Protein AF-A0A9Q3GC56-F1 (afdb_monomer_lite)

Radius of gyration: 18.88 Å; chains: 1; bounding box: 40×34×57 Å

Secondary structure (DSSP, 8-state):
-PPEEPPS-----HHHHHHHHT---HHHHHHHHHHH-TTS-TTS----S-TT--EEEEEE-TTT--EEEEEESSGGGHHHHHHHHHHHHHHHHS---SEEEE-S-GGGG-HHHHHHHHHTT-EEEEPPTT-HHHHHHHHHHHHHHHHHHHHHHHHHT---

Foldseek 3Di:
DPWDFDPPDDPDDVCLVCVLVVHQFPVRVLVVCCVPPVVDDCVPDDTPDPPQFGTWDWDADPPVRDIDIDGHNDPLCNLVVVLVVQVVCCVPVVDGAQEDEDAPDPSCVDPVSCVSCVVVNHHYHHDDPPPVVVCVSVVVVVVVVVVVVVVSCVVSVNDD

Organism: NCBI:txid1389203

pLDDT: mean 74.95, std 15.84, range [31.7, 92.75]

Sequence (160 aa):
MNPLSFPSTSKLSCQEWNVRLGHPSDKVVRSLLKQHVPSFELKTWQSFYCEGFRYLLTIRDNVSTFSIVYPLKSRSDAPAEVLDAITHLSVQLGASPKVLRTDNTREFTSGSFTTALTKLGIGFYPSLPYSPQENGKAERLNRTLGDMERAMTTKSGVPP

InterPro domains:
  IPR001584 Integrase, catalytic core [PF00665] (50-132)
  IPR001584 Integrase, catalytic core [PS50994] (1-160)
  IPR012337 Ribonuclease H-like superfamily [SSF53098] (49-157)
  IPR036397 Ribonuclease H superfamily [G3DSA:3.30.420.10] (35-159)
  IPR039537 Retrotransposon Ty1/copia-like [PTHR42648] (51-159)

Structure (mmCIF, N/CA/C/O backbone):
data_AF-A0A9Q3GC56-F1
#
_entry.id   AF-A0A9Q3GC56-F1
#
loop_
_atom_site.group_PDB
_atom_site.id
_atom_site.type_symbol
_atom_site.label_atom_id
_atom_site.label_alt_id
_atom_site.label_comp_id
_atom_site.label_asym_id
_atom_site.label_entity_id
_atom_site.label_seq_id
_atom_site.pdbx_PDB_ins_code
_atom_site.Cartn_x
_atom_site.Cartn_y
_atom_site.Cartn_z
_atom_site.occupancy
_atom_site.B_iso_or_equiv
_atom_site.auth_seq_id
_atom_site.auth_comp_id
_atom_site.auth_asym_id
_atom_site.auth_atom_id
_atom_site.pdbx_PDB_model_num
ATOM 1 N N . MET A 1 1 ? 3.403 -3.096 7.649 1.00 43.22 1 MET A N 1
ATOM 2 C CA . MET A 1 1 ? 3.538 -3.014 6.189 1.00 43.22 1 MET A CA 1
ATOM 3 C C . MET A 1 1 ? 4.881 -2.414 5.811 1.00 43.22 1 MET A C 1
ATOM 5 O O . MET A 1 1 ? 4.964 -1.275 5.373 1.00 43.22 1 MET A O 1
ATOM 9 N N . ASN A 1 2 ? 5.935 -3.211 5.938 1.00 31.70 2 ASN A N 1
ATOM 10 C CA . ASN A 1 2 ? 7.249 -2.870 5.452 1.00 31.70 2 ASN A CA 1
ATOM 11 C C . ASN A 1 2 ? 7.165 -3.082 3.946 1.00 31.70 2 ASN A C 1
ATOM 13 O O . ASN A 1 2 ? 6.856 -4.205 3.521 1.00 31.70 2 ASN A O 1
ATOM 17 N N . PRO A 1 3 ? 7.388 -2.039 3.136 1.00 39.53 3 PRO A N 1
ATOM 18 C CA . PRO A 1 3 ? 7.430 -2.211 1.701 1.00 39.53 3 PRO A CA 1
ATOM 19 C C . PRO A 1 3 ? 8.541 -3.205 1.374 1.00 39.53 3 PRO A C 1
ATOM 21 O O . PRO A 1 3 ? 9.704 -3.006 1.747 1.00 39.53 3 PRO A O 1
ATOM 24 N N . LEU A 1 4 ? 8.172 -4.287 0.687 1.00 39.38 4 LEU A N 1
ATOM 25 C CA . LEU A 1 4 ? 9.139 -5.216 0.120 1.00 39.38 4 LEU A CA 1
ATOM 26 C C . LEU A 1 4 ? 10.071 -4.413 -0.786 1.00 39.38 4 LEU A C 1
ATOM 28 O O . LEU A 1 4 ? 9.614 -3.794 -1.743 1.00 39.38 4 LEU A O 1
ATOM 32 N N . SER A 1 5 ? 11.362 -4.378 -0.462 1.00 36.72 5 SER A N 1
ATOM 33 C CA . SER A 1 5 ? 12.386 -3.860 -1.367 1.00 36.72 5 SER A CA 1
ATOM 34 C C . SER A 1 5 ? 12.893 -4.988 -2.239 1.00 36.72 5 SER A C 1
ATOM 36 O O . SER A 1 5 ? 13.415 -5.975 -1.715 1.00 36.72 5 SER A O 1
ATOM 38 N N . PHE A 1 6 ? 12.796 -4.813 -3.550 1.00 39.72 6 PHE A N 1
ATOM 39 C CA . PHE A 1 6 ? 13.519 -5.665 -4.482 1.00 39.72 6 PHE A CA 1
ATOM 40 C C . PHE A 1 6 ? 15.010 -5.292 -4.465 1.00 39.72 6 PHE A C 1
ATOM 42 O O . PHE A 1 6 ? 15.337 -4.101 -4.373 1.00 39.72 6 PHE A O 1
ATOM 49 N N . PRO A 1 7 ? 15.931 -6.271 -4.514 1.00 32.22 7 PRO A N 1
ATOM 50 C CA . PRO A 1 7 ? 17.354 -5.985 -4.648 1.00 32.22 7 PRO A CA 1
ATOM 51 C C . PRO A 1 7 ? 17.599 -5.178 -5.930 1.00 32.22 7 PRO A C 1
ATOM 53 O O . PRO A 1 7 ? 17.069 -5.498 -6.990 1.00 32.22 7 PRO A O 1
ATOM 56 N N . SER A 1 8 ? 18.409 -4.117 -5.855 1.00 41.03 8 SER A N 1
ATOM 57 C CA . SER A 1 8 ? 18.715 -3.253 -7.008 1.00 41.03 8 SER A CA 1
ATOM 58 C C . SER A 1 8 ? 19.753 -3.863 -7.959 1.00 41.03 8 SER A C 1
ATOM 60 O O . SER A 1 8 ? 20.592 -3.147 -8.512 1.00 41.03 8 SER A O 1
ATOM 62 N N . THR A 1 9 ? 19.763 -5.179 -8.116 1.00 42.16 9 THR A N 1
ATOM 63 C CA . THR A 1 9 ? 20.822 -5.874 -8.843 1.00 42.16 9 THR A CA 1
ATOM 64 C C . THR A 1 9 ? 20.259 -6.984 -9.699 1.00 42.16 9 THR A C 1
ATOM 66 O O . THR A 1 9 ? 20.511 -8.147 -9.443 1.00 42.16 9 THR A O 1
ATOM 69 N N . SER A 1 10 ? 19.625 -6.576 -10.789 1.00 37.81 10 SER A N 1
ATOM 70 C CA . SER A 1 10 ? 19.987 -7.104 -12.095 1.00 37.81 10 SER A CA 1
ATOM 71 C C . SER A 1 10 ? 19.817 -6.013 -13.140 1.00 37.81 10 SER A C 1
ATOM 73 O O . SER A 1 10 ? 18.849 -5.255 -13.153 1.00 37.81 10 SER A O 1
ATOM 75 N N . LYS A 1 11 ? 20.832 -5.875 -13.996 1.00 41.56 11 LYS A N 1
ATOM 76 C CA . LYS A 1 11 ? 20.834 -4.997 -15.172 1.00 41.56 11 LYS A CA 1
ATOM 77 C C . LYS A 1 11 ? 19.888 -5.557 -16.237 1.00 41.56 11 LYS A C 1
ATOM 79 O O . LYS A 1 11 ? 20.311 -5.798 -17.360 1.00 41.56 11 LYS A O 1
ATOM 84 N N . LEU A 1 12 ? 18.639 -5.815 -15.889 1.00 46.44 12 LEU A N 1
ATOM 85 C CA . LEU A 1 12 ? 17.643 -6.177 -16.873 1.00 46.44 12 LEU A CA 1
ATOM 86 C C . LEU A 1 12 ? 16.975 -4.909 -17.339 1.00 46.44 12 LEU A C 1
ATOM 88 O O . LEU A 1 12 ? 16.304 -4.200 -16.587 1.00 46.44 12 LEU A O 1
ATOM 92 N N . SER A 1 13 ? 17.224 -4.602 -18.603 1.00 48.75 13 SER A N 1
ATOM 93 C CA . SER A 1 13 ? 16.475 -3.562 -19.276 1.00 48.75 13 SER A CA 1
ATOM 94 C C . SER A 1 13 ? 15.000 -3.964 -19.246 1.00 48.75 13 SER A C 1
ATOM 96 O O . SER A 1 13 ? 14.664 -5.140 -19.401 1.00 48.75 13 SER A O 1
ATOM 98 N N . CYS A 1 14 ? 14.087 -3.004 -19.088 1.00 48.12 14 CYS A N 1
ATOM 99 C CA . CYS A 1 14 ? 12.653 -3.293 -19.182 1.00 48.12 14 CYS A CA 1
ATOM 100 C C . CYS A 1 14 ? 12.304 -4.042 -20.490 1.00 48.12 14 CYS A C 1
ATOM 102 O O . CYS A 1 14 ? 11.350 -4.813 -20.563 1.00 48.12 14 CYS A O 1
ATOM 104 N N . GLN A 1 15 ? 13.140 -3.889 -21.518 1.00 46.47 15 GLN A N 1
ATOM 105 C CA . GLN A 1 15 ? 13.086 -4.624 -22.774 1.00 46.47 15 GLN A CA 1
ATOM 106 C C . GLN A 1 15 ? 13.122 -6.157 -22.602 1.00 46.47 15 GLN A C 1
ATOM 108 O O . GLN A 1 15 ? 12.342 -6.849 -23.251 1.00 46.47 15 GLN A O 1
ATOM 113 N N . GLU A 1 16 ? 13.964 -6.695 -21.721 1.00 51.88 16 GLU A N 1
ATOM 114 C CA . GLU A 1 16 ? 14.115 -8.145 -21.510 1.00 51.88 16 GLU A CA 1
ATOM 115 C C . GLU A 1 16 ? 12.966 -8.749 -20.694 1.00 51.88 16 GLU A C 1
ATOM 117 O O . GLU A 1 16 ? 12.555 -9.882 -20.949 1.00 51.88 16 GLU A O 1
ATOM 122 N N . TRP A 1 17 ? 12.399 -7.975 -19.765 1.00 56.31 17 TRP A N 1
ATOM 123 C CA . TRP A 1 17 ? 11.212 -8.357 -18.991 1.00 56.31 17 TRP A CA 1
ATOM 124 C C . TRP A 1 17 ? 9.972 -8.492 -19.894 1.00 56.31 17 TRP A C 1
ATOM 126 O O . TRP A 1 17 ? 9.248 -9.487 -19.857 1.00 56.31 17 TRP A O 1
ATOM 136 N N . ASN A 1 18 ? 9.795 -7.525 -20.795 1.00 55.66 18 ASN A N 1
ATOM 137 C CA . ASN A 1 18 ? 8.687 -7.452 -21.745 1.00 55.66 18 ASN A CA 1
ATOM 138 C C . ASN A 1 18 ? 8.695 -8.590 -22.785 1.00 55.66 18 ASN A C 1
ATOM 140 O O . ASN A 1 18 ? 7.673 -9.233 -23.030 1.00 55.66 18 ASN A O 1
ATOM 144 N N . VAL A 1 19 ? 9.863 -8.909 -23.354 1.00 55.78 19 VAL A N 1
ATOM 145 C CA . VAL A 1 19 ? 10.004 -9.983 -24.358 1.00 55.78 19 VAL A CA 1
ATOM 146 C C . VAL A 1 19 ? 9.600 -11.358 -23.808 1.00 55.78 19 VAL A C 1
ATOM 148 O O . VAL A 1 19 ? 9.104 -12.192 -24.561 1.00 55.78 19 VAL A O 1
ATOM 151 N N . ARG A 1 20 ? 9.787 -11.612 -22.508 1.00 56.28 20 ARG A N 1
ATOM 152 C CA . ARG A 1 20 ? 9.685 -12.966 -21.938 1.00 56.28 20 ARG A CA 1
ATOM 153 C C . ARG A 1 20 ? 8.357 -13.286 -21.255 1.00 56.28 20 ARG A C 1
ATOM 155 O O . ARG A 1 20 ? 8.006 -14.458 -21.172 1.00 56.28 20 ARG A O 1
ATOM 162 N N . LEU A 1 21 ? 7.600 -12.277 -20.821 1.00 56.31 21 LEU A N 1
ATOM 163 C CA . LEU A 1 21 ? 6.239 -12.451 -20.287 1.00 56.31 21 LEU A CA 1
ATOM 164 C C . LEU A 1 21 ? 5.138 -12.217 -21.338 1.00 56.31 21 LEU A C 1
ATOM 166 O O . LEU A 1 21 ? 3.958 -12.303 -21.015 1.00 56.31 21 LEU A O 1
ATOM 170 N N . GLY A 1 22 ? 5.508 -11.943 -22.596 1.00 56.31 22 GLY A N 1
ATOM 171 C CA . GLY A 1 22 ? 4.554 -11.708 -23.690 1.00 56.31 22 GLY A CA 1
ATOM 172 C C . GLY A 1 22 ? 3.914 -10.317 -23.666 1.00 56.31 22 GLY A C 1
ATOM 173 O O . GLY A 1 22 ? 2.920 -10.072 -24.346 1.00 56.31 22 GLY A O 1
ATOM 174 N N . HIS A 1 23 ? 4.490 -9.401 -22.895 1.00 59.69 23 HIS A N 1
ATOM 175 C CA . HIS A 1 23 ? 4.014 -8.040 -22.730 1.00 59.69 23 HIS A CA 1
ATOM 176 C C . HIS A 1 23 ? 4.835 -7.097 -23.627 1.00 59.69 23 HIS A C 1
ATOM 178 O O . HIS A 1 23 ? 6.032 -6.940 -23.410 1.00 59.69 23 HIS A O 1
ATOM 184 N N . PRO A 1 24 ? 4.265 -6.483 -24.680 1.00 59.72 24 PRO A N 1
ATOM 185 C CA . PRO A 1 24 ? 5.040 -5.638 -25.593 1.00 59.72 24 PRO A CA 1
ATOM 186 C C . PRO A 1 24 ? 5.597 -4.406 -24.870 1.00 59.72 24 PRO A C 1
ATOM 188 O O . PRO A 1 24 ? 4.807 -3.618 -24.386 1.00 59.72 24 PRO A O 1
ATOM 191 N N . SER A 1 25 ? 6.919 -4.196 -24.827 1.00 63.94 25 SER A N 1
ATOM 192 C CA . SER A 1 25 ? 7.527 -3.045 -24.118 1.00 63.94 25 SER A CA 1
ATOM 193 C C . SER A 1 25 ? 6.998 -1.679 -24.555 1.00 63.94 25 SER A C 1
ATOM 195 O O . SER A 1 25 ? 6.544 -1.541 -25.687 1.00 63.94 25 SER A O 1
ATOM 197 N N . ASP A 1 26 ? 7.150 -0.640 -23.724 1.00 71.25 26 ASP A N 1
ATOM 198 C CA . ASP A 1 26 ? 6.752 0.735 -24.081 1.00 71.25 26 ASP A CA 1
ATOM 199 C C . ASP A 1 26 ? 7.323 1.166 -25.442 1.00 71.25 26 ASP A C 1
ATOM 201 O O . ASP A 1 26 ? 6.611 1.669 -26.311 1.00 71.25 26 ASP A O 1
ATOM 205 N N . LYS A 1 27 ? 8.602 0.854 -25.679 1.00 71.25 27 LYS A N 1
ATOM 206 C CA . LYS A 1 27 ? 9.281 1.091 -26.957 1.00 71.25 27 LYS A CA 1
ATOM 207 C C . LYS A 1 27 ? 8.617 0.344 -28.119 1.00 71.25 27 LYS A C 1
ATOM 209 O O . LYS A 1 27 ? 8.440 0.922 -29.192 1.00 71.25 27 LYS A O 1
ATOM 214 N N . VAL A 1 28 ? 8.249 -0.921 -27.913 1.00 72.88 28 VAL A N 1
ATOM 215 C CA . VAL A 1 28 ? 7.563 -1.753 -28.917 1.00 72.88 28 VAL A CA 1
ATOM 216 C C . VAL A 1 28 ? 6.161 -1.214 -29.193 1.00 72.88 28 VAL A C 1
ATOM 218 O O . VAL A 1 28 ? 5.799 -1.054 -30.356 1.00 72.88 28 VAL A O 1
ATOM 221 N N . VAL A 1 29 ? 5.399 -0.854 -28.161 1.00 75.69 29 VAL A N 1
ATOM 222 C CA . VAL A 1 29 ? 4.036 -0.333 -28.318 1.00 75.69 29 VAL A CA 1
ATOM 223 C C . VAL A 1 29 ? 4.045 1.026 -29.008 1.00 75.69 29 VAL A C 1
ATOM 225 O O . VAL A 1 29 ? 3.308 1.219 -29.970 1.00 75.69 29 VAL A O 1
ATOM 228 N N . ARG A 1 30 ? 4.940 1.942 -28.622 1.00 79.56 30 ARG A N 1
ATOM 229 C CA . ARG A 1 30 ? 5.113 3.225 -29.323 1.00 79.56 30 ARG A CA 1
ATOM 230 C C . ARG A 1 30 ? 5.493 3.033 -30.792 1.00 79.56 30 ARG A C 1
ATOM 232 O O . ARG A 1 30 ? 5.025 3.793 -31.636 1.00 79.56 30 ARG A O 1
ATOM 239 N N . SER A 1 31 ? 6.331 2.043 -31.108 1.00 79.69 31 SER A N 1
ATOM 240 C CA . SER A 1 31 ? 6.684 1.718 -32.496 1.00 79.69 31 SER A CA 1
ATOM 241 C C . SER A 1 31 ? 5.485 1.169 -33.273 1.00 79.69 31 SER A C 1
ATOM 243 O O . SER A 1 31 ? 5.248 1.592 -34.402 1.00 79.69 31 SER A O 1
ATOM 245 N N . LEU A 1 32 ? 4.696 0.278 -32.666 1.00 80.06 32 LEU A N 1
ATOM 246 C CA . LEU A 1 32 ? 3.484 -0.275 -33.272 1.00 80.06 32 LEU A CA 1
ATOM 247 C C . LEU A 1 32 ? 2.423 0.801 -33.515 1.00 80.06 32 LEU A C 1
ATOM 249 O O . LEU A 1 32 ? 1.857 0.838 -34.604 1.00 80.06 32 LEU A O 1
ATOM 253 N N . LEU A 1 33 ? 2.202 1.697 -32.547 1.00 83.56 33 LEU A N 1
ATOM 254 C CA . LEU A 1 33 ? 1.262 2.814 -32.662 1.00 83.56 33 LEU A CA 1
ATOM 255 C C . LEU A 1 33 ? 1.661 3.765 -33.791 1.00 83.56 33 LEU A C 1
ATOM 257 O O . LEU A 1 33 ? 0.820 4.101 -34.614 1.00 83.56 33 LEU A O 1
ATOM 261 N N . LYS A 1 34 ? 2.949 4.118 -33.906 1.00 84.81 34 LYS A N 1
ATOM 262 C CA . LYS A 1 34 ? 3.459 4.904 -35.047 1.00 84.81 34 LYS A CA 1
ATOM 263 C C . LYS A 1 34 ? 3.154 4.256 -36.393 1.00 84.81 34 LYS A C 1
ATOM 265 O O . LYS A 1 34 ? 2.838 4.957 -37.346 1.00 84.81 34 LYS A O 1
ATOM 270 N N . GLN A 1 35 ? 3.313 2.938 -36.469 1.00 85.69 35 GLN A N 1
ATOM 271 C CA . GLN A 1 35 ? 3.225 2.200 -37.723 1.00 85.69 35 GLN A CA 1
ATOM 272 C C . GLN A 1 35 ? 1.779 1.900 -38.139 1.00 85.69 35 GLN A C 1
ATOM 274 O O . GLN A 1 35 ? 1.470 1.969 -39.323 1.00 85.69 35 GLN A O 1
ATOM 279 N N . HIS A 1 36 ? 0.902 1.572 -37.189 1.00 85.75 36 HIS A N 1
ATOM 280 C CA . HIS A 1 36 ? -0.453 1.081 -37.474 1.00 85.75 36 HIS A CA 1
ATOM 281 C C . HIS A 1 36 ? -1.551 2.098 -37.142 1.00 85.75 36 HIS A C 1
ATOM 283 O O . HIS A 1 36 ? -2.671 1.957 -37.624 1.00 85.75 36 HIS A O 1
ATOM 289 N N . VAL A 1 37 ? -1.246 3.127 -36.343 1.00 86.94 37 VAL A N 1
ATOM 290 C CA . VAL A 1 37 ? -2.185 4.194 -35.964 1.00 86.94 37 VAL A CA 1
ATOM 291 C C . VAL A 1 37 ? -1.478 5.561 -36.030 1.00 86.94 37 VAL A C 1
ATOM 293 O O . VAL A 1 37 ? -1.285 6.218 -35.009 1.00 86.94 37 VAL A O 1
ATOM 296 N N . PRO A 1 38 ? -1.064 6.029 -37.223 1.00 81.06 38 PRO A N 1
ATOM 297 C CA . PRO A 1 38 ? -0.263 7.251 -37.365 1.00 81.06 38 PRO A CA 1
ATOM 298 C C . PRO A 1 38 ? -0.995 8.533 -36.930 1.00 81.06 38 PRO A C 1
ATOM 300 O O . PRO A 1 38 ? -0.348 9.542 -36.663 1.00 81.06 38 PRO A O 1
ATOM 303 N N . SER A 1 39 ? -2.328 8.497 -36.828 1.00 86.81 39 SER A 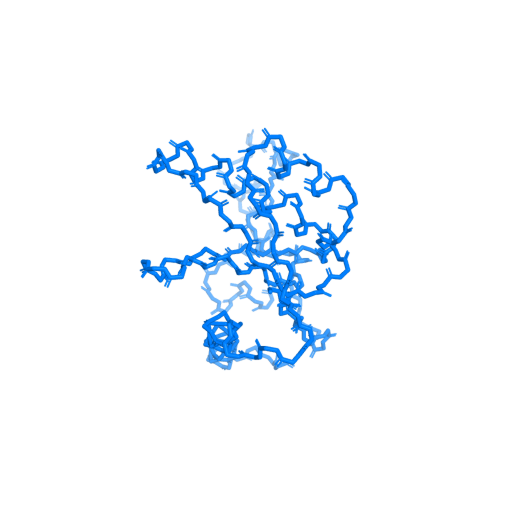N 1
ATOM 304 C CA . SER A 1 39 ? -3.154 9.577 -36.273 1.00 86.81 39 SER A CA 1
ATOM 305 C C . SER A 1 39 ? -3.110 9.665 -34.742 1.00 86.81 39 SER A C 1
ATOM 307 O O . SER A 1 39 ? -3.608 10.636 -34.176 1.00 86.81 39 SER A O 1
ATOM 309 N N . PHE A 1 40 ? -2.541 8.670 -34.056 1.00 81.81 40 PHE A N 1
ATOM 310 C CA . PHE A 1 40 ? -2.464 8.644 -32.601 1.00 81.81 40 PHE A CA 1
ATOM 311 C C . PHE A 1 40 ? -1.369 9.584 -32.077 1.00 81.81 40 PHE A C 1
ATOM 313 O O . PHE A 1 40 ? -0.183 9.444 -32.395 1.00 81.81 40 PHE A O 1
ATOM 320 N N . GLU A 1 41 ? -1.746 10.522 -31.208 1.00 85.31 41 GLU A N 1
ATOM 321 C CA . GLU A 1 41 ? -0.803 11.440 -30.574 1.00 85.31 41 GLU A CA 1
ATOM 322 C C . GLU A 1 41 ? 0.042 10.735 -29.506 1.00 85.31 41 GLU A C 1
ATOM 324 O O . GLU A 1 41 ? -0.314 10.661 -28.339 1.00 85.31 41 GLU A O 1
ATOM 329 N N . LEU A 1 42 ? 1.247 10.293 -29.852 1.00 77.94 42 LEU A N 1
ATOM 330 C CA . LEU A 1 42 ? 2.155 9.610 -28.909 1.00 77.94 42 LEU A CA 1
ATOM 331 C C . LEU A 1 42 ? 2.556 10.431 -27.676 1.00 77.94 42 LEU A C 1
ATOM 333 O O . LEU A 1 42 ? 3.140 9.879 -26.743 1.00 77.94 42 LEU A O 1
ATOM 337 N N . LYS A 1 43 ? 2.311 11.745 -27.685 1.00 77.88 43 LYS A N 1
ATOM 338 C CA . LYS A 1 43 ? 2.501 12.606 -26.513 1.00 77.88 43 LYS A CA 1
ATOM 339 C C . LYS A 1 43 ? 1.487 12.298 -25.409 1.00 77.88 43 LYS A C 1
ATOM 341 O O . LYS A 1 43 ? 1.813 12.486 -24.244 1.00 77.88 43 LYS A O 1
ATOM 346 N N . THR A 1 44 ? 0.300 11.806 -25.765 1.00 77.62 44 THR A N 1
ATOM 347 C CA . THR A 1 44 ? -0.744 11.394 -24.816 1.00 77.62 44 THR A CA 1
ATOM 348 C C . THR A 1 44 ? -0.573 9.941 -24.360 1.00 77.62 44 THR A C 1
ATOM 350 O O . THR A 1 44 ? -1.246 9.499 -23.434 1.00 77.62 44 THR A O 1
ATOM 353 N N . TRP A 1 45 ? 0.371 9.199 -24.957 1.00 74.19 45 TRP A N 1
ATOM 354 C CA . TRP A 1 45 ? 0.713 7.844 -24.540 1.00 74.19 45 TRP A CA 1
ATOM 355 C C . TRP A 1 45 ? 1.359 7.811 -23.153 1.00 74.19 45 TRP A C 1
ATOM 357 O O . TRP A 1 45 ? 2.456 8.345 -22.950 1.00 74.19 45 TRP A O 1
ATOM 367 N N . GLN A 1 46 ? 0.725 7.082 -22.241 1.00 62.84 46 GLN A N 1
ATOM 368 C CA . GLN A 1 46 ? 1.314 6.682 -20.970 1.00 62.84 46 GLN A CA 1
ATOM 369 C C . GLN A 1 46 ? 1.676 5.199 -21.029 1.00 62.84 46 GLN A C 1
ATOM 371 O O . GLN A 1 46 ? 0.850 4.361 -21.388 1.00 62.84 46 GLN A O 1
ATOM 376 N N . SER A 1 47 ? 2.925 4.878 -20.685 1.00 56.84 47 SER A N 1
ATOM 377 C CA . SER A 1 47 ? 3.379 3.494 -20.581 1.00 56.84 47 SER A CA 1
ATOM 378 C C . SER A 1 47 ? 2.536 2.773 -19.532 1.00 56.84 47 SER A C 1
ATOM 380 O O . SER A 1 47 ? 2.484 3.201 -18.381 1.00 56.84 47 SER A O 1
ATOM 382 N N . PHE A 1 48 ? 1.929 1.652 -19.900 1.00 53.94 48 PHE A N 1
ATOM 383 C CA . PHE A 1 48 ? 1.154 0.828 -18.971 1.00 53.94 48 PHE A CA 1
ATOM 384 C C . PHE A 1 48 ? 2.027 -0.145 -18.159 1.00 53.94 48 PHE A C 1
ATOM 386 O O . PHE A 1 48 ? 1.508 -0.941 -17.381 1.00 53.94 48 PHE A O 1
ATOM 393 N N . TYR A 1 49 ? 3.353 -0.089 -18.331 1.00 56.50 49 TYR A N 1
ATOM 394 C CA . TYR A 1 49 ? 4.289 -1.030 -17.724 1.00 56.50 49 TYR A CA 1
ATOM 395 C C . TYR A 1 49 ? 4.969 -0.512 -16.472 1.00 56.50 49 TYR A C 1
ATOM 397 O O . TYR A 1 49 ? 5.200 0.684 -16.304 1.00 56.50 49 TYR A O 1
ATOM 405 N N . CYS A 1 50 ? 5.345 -1.477 -15.632 1.00 54.91 50 CYS A N 1
ATOM 406 C CA . CYS A 1 50 ? 5.995 -1.342 -14.337 1.00 54.91 50 CYS A CA 1
ATOM 407 C C . CYS A 1 50 ? 7.436 -0.786 -14.411 1.00 54.91 50 CYS A C 1
ATOM 409 O O . CYS A 1 50 ? 8.312 -1.223 -13.665 1.00 54.91 50 CYS A O 1
ATOM 411 N N . GLU A 1 51 ? 7.719 0.181 -15.282 1.00 60.44 51 GLU A N 1
ATOM 412 C CA . GLU A 1 51 ? 9.022 0.836 -15.324 1.00 60.44 51 GLU A CA 1
ATOM 413 C C . GLU A 1 51 ? 9.216 1.730 -14.090 1.00 60.44 51 GLU A C 1
ATOM 415 O O . GLU A 1 51 ? 8.455 2.663 -13.818 1.00 60.44 51 GLU A O 1
ATOM 420 N N . GLY A 1 52 ? 10.264 1.428 -13.322 1.00 67.75 52 GLY A N 1
ATOM 421 C CA . GLY A 1 52 ? 10.703 2.235 -12.183 1.00 67.75 52 GLY A CA 1
ATOM 422 C C . GLY A 1 52 ? 10.016 1.934 -10.851 1.00 67.75 52 GLY A C 1
ATOM 423 O O . GLY A 1 52 ? 10.354 2.575 -9.857 1.00 67.75 52 GLY A O 1
ATOM 424 N N . PHE A 1 53 ? 9.101 0.964 -10.793 1.00 78.00 53 PHE A N 1
ATOM 425 C CA . PHE A 1 53 ? 8.521 0.512 -9.529 1.00 78.00 53 PHE A CA 1
ATOM 426 C C . PHE A 1 53 ? 9.503 -0.416 -8.809 1.00 78.00 53 PHE A C 1
ATOM 428 O O . PHE A 1 53 ? 9.962 -1.411 -9.364 1.00 78.00 53 PHE A O 1
ATOM 435 N N . ARG A 1 54 ? 9.867 -0.056 -7.578 1.00 79.12 54 ARG A N 1
ATOM 436 C CA . ARG A 1 54 ? 10.918 -0.714 -6.781 1.00 79.12 54 ARG A CA 1
ATOM 437 C C . ARG A 1 54 ? 10.410 -1.311 -5.479 1.00 79.12 54 ARG A C 1
ATOM 439 O O . ARG A 1 54 ? 11.164 -1.991 -4.782 1.00 79.12 54 ARG A O 1
ATOM 446 N N . TYR A 1 55 ? 9.156 -1.042 -5.144 1.00 82.69 55 TYR A N 1
ATOM 447 C CA . TYR A 1 55 ? 8.552 -1.472 -3.899 1.00 82.69 55 TYR A CA 1
ATOM 448 C C . TYR A 1 55 ? 7.153 -2.016 -4.160 1.00 82.69 55 TYR A C 1
ATOM 450 O O . TYR A 1 55 ? 6.463 -1.549 -5.063 1.00 82.69 55 TYR A O 1
ATOM 458 N N . LEU A 1 56 ? 6.726 -2.985 -3.355 1.00 85.56 56 LEU A N 1
ATOM 459 C CA . LEU A 1 56 ? 5.322 -3.385 -3.279 1.00 85.56 56 LEU A CA 1
ATOM 460 C C . LEU A 1 56 ? 4.747 -2.947 -1.939 1.00 85.56 56 LEU A C 1
ATOM 462 O O . LEU A 1 56 ? 5.261 -3.322 -0.880 1.00 85.56 56 LEU A O 1
ATOM 466 N N . LEU A 1 57 ? 3.659 -2.187 -2.003 1.00 87.62 57 LEU A N 1
ATOM 467 C CA . LEU A 1 57 ? 2.763 -1.954 -0.884 1.00 87.62 57 LEU A CA 1
ATOM 468 C C . LEU A 1 57 ? 1.677 -3.024 -0.912 1.00 87.62 57 LEU A C 1
ATOM 470 O O . LEU A 1 57 ? 0.995 -3.208 -1.915 1.00 87.62 57 LEU A O 1
ATOM 474 N N . THR A 1 58 ? 1.500 -3.719 0.202 1.00 88.69 58 THR A N 1
ATOM 475 C CA . THR A 1 58 ? 0.452 -4.725 0.359 1.00 88.69 58 THR A CA 1
ATOM 476 C C . THR A 1 58 ? -0.516 -4.271 1.430 1.00 88.69 58 THR A C 1
ATOM 478 O O . THR A 1 58 ? -0.113 -4.063 2.567 1.00 88.69 58 THR A O 1
ATOM 481 N N . ILE A 1 59 ? -1.792 -4.126 1.081 1.00 88.12 59 ILE A N 1
ATOM 482 C CA . ILE A 1 59 ? -2.873 -3.807 2.014 1.00 88.12 59 ILE A CA 1
ATOM 483 C C . ILE A 1 59 ? -3.706 -5.065 2.192 1.00 88.12 59 ILE A C 1
ATOM 485 O O . ILE A 1 59 ? -4.210 -5.611 1.216 1.00 88.12 59 ILE A O 1
ATOM 489 N N . ARG A 1 60 ? -3.845 -5.547 3.427 1.00 87.56 60 ARG A N 1
ATOM 490 C CA . ARG A 1 60 ? -4.567 -6.785 3.725 1.00 87.56 60 ARG A CA 1
ATOM 491 C C . ARG A 1 60 ? -5.602 -6.559 4.808 1.00 87.56 60 ARG A C 1
ATOM 493 O O . ARG A 1 60 ? -5.268 -6.071 5.886 1.00 87.56 60 ARG A O 1
ATOM 500 N N . ASP A 1 61 ? -6.826 -6.995 4.547 1.00 87.31 61 ASP A N 1
ATOM 501 C CA . ASP A 1 61 ? -7.854 -7.095 5.570 1.00 87.31 61 ASP A CA 1
ATOM 502 C C . ASP A 1 61 ? -7.610 -8.321 6.464 1.00 87.31 61 ASP A C 1
ATOM 504 O O . ASP A 1 61 ? -7.317 -9.428 6.001 1.00 87.31 61 ASP A O 1
ATOM 508 N N . ASN A 1 62 ? -7.727 -8.128 7.776 1.00 84.31 62 ASN A N 1
ATOM 509 C CA . ASN A 1 62 ? -7.428 -9.163 8.760 1.00 84.31 62 ASN A CA 1
ATOM 510 C C . ASN A 1 62 ? -8.532 -10.230 8.853 1.00 84.31 62 ASN A C 1
ATOM 512 O O . ASN A 1 62 ? -8.229 -11.371 9.226 1.00 84.31 62 ASN A O 1
ATOM 516 N N . VAL A 1 63 ? -9.780 -9.862 8.533 1.00 83.56 63 VAL A N 1
ATOM 517 C CA . VAL A 1 63 ? -10.963 -10.728 8.671 1.00 83.56 63 VAL A CA 1
ATOM 518 C C . VAL A 1 63 ? -11.208 -11.523 7.393 1.00 83.56 63 VAL A C 1
ATOM 520 O O . VAL A 1 63 ? -11.073 -12.743 7.400 1.00 83.56 63 VAL A O 1
ATOM 523 N N . SER A 1 64 ? -11.506 -10.846 6.284 1.00 84.81 64 SER A N 1
ATOM 524 C CA . SER A 1 64 ? -11.795 -11.480 4.989 1.00 84.81 64 SER A CA 1
ATOM 525 C C . SER A 1 64 ? -10.558 -12.064 4.317 1.00 84.81 64 SER A C 1
ATOM 527 O O . SER A 1 64 ? -10.668 -12.835 3.368 1.00 84.81 64 SER A O 1
ATOM 529 N N . THR A 1 65 ? -9.365 -11.688 4.788 1.00 84.38 65 THR A N 1
ATOM 530 C CA . THR A 1 65 ? -8.068 -11.991 4.170 1.00 84.38 65 THR A CA 1
ATOM 531 C C . THR A 1 65 ? -7.859 -11.385 2.781 1.00 84.38 65 THR A C 1
ATOM 533 O O . THR A 1 65 ? -6.786 -11.590 2.201 1.00 84.38 65 THR A O 1
ATOM 536 N N . PHE A 1 66 ? -8.824 -10.596 2.293 1.00 86.12 66 PHE A N 1
ATOM 537 C CA . PHE A 1 66 ? -8.738 -9.834 1.055 1.00 86.12 66 PHE A CA 1
ATOM 538 C C . PHE A 1 66 ? -7.490 -8.953 1.063 1.00 86.12 66 PHE A C 1
ATOM 540 O O . PHE A 1 66 ? -7.148 -8.347 2.080 1.00 86.12 66 PHE A O 1
ATOM 547 N N . SER A 1 67 ? -6.767 -8.940 -0.052 1.00 87.19 67 SER A N 1
ATOM 548 C CA . SER A 1 67 ? -5.481 -8.260 -0.161 1.00 87.19 67 SER A CA 1
ATOM 549 C C . SER A 1 67 ? -5.396 -7.509 -1.480 1.00 87.19 67 SER A C 1
ATOM 551 O O . SER A 1 67 ? -5.715 -8.070 -2.525 1.00 87.19 67 SER A O 1
ATOM 553 N N . ILE A 1 68 ? -4.925 -6.268 -1.427 1.00 86.31 68 ILE A N 1
ATOM 554 C CA . ILE A 1 68 ? -4.591 -5.457 -2.596 1.00 86.31 68 ILE A CA 1
ATOM 555 C C . ILE A 1 68 ? -3.088 -5.203 -2.581 1.00 86.31 68 ILE A C 1
ATOM 557 O O . ILE A 1 68 ? -2.486 -5.009 -1.522 1.00 86.31 68 ILE A O 1
ATOM 561 N N . VAL A 1 69 ? -2.479 -5.222 -3.762 1.00 87.19 69 VAL A N 1
ATOM 562 C CA . VAL A 1 69 ? -1.055 -4.958 -3.951 1.00 87.19 69 VAL A CA 1
ATOM 563 C C . VAL A 1 69 ? -0.900 -3.771 -4.891 1.00 87.19 69 VAL A C 1
ATOM 565 O O . VAL A 1 69 ? -1.415 -3.801 -6.005 1.00 87.19 69 VAL A O 1
ATOM 568 N N . TYR A 1 70 ? -0.167 -2.755 -4.444 1.00 86.25 70 TYR A N 1
ATOM 569 C CA . TYR A 1 70 ? 0.174 -1.573 -5.226 1.00 86.25 70 TYR A CA 1
ATOM 570 C C . TYR A 1 70 ? 1.686 -1.535 -5.478 1.00 86.25 70 TYR A C 1
ATOM 572 O O . TYR A 1 70 ? 2.467 -1.567 -4.520 1.00 86.25 70 TYR A O 1
ATOM 580 N N . PRO A 1 71 ? 2.136 -1.473 -6.741 1.00 85.38 71 PRO A N 1
ATOM 581 C CA . PRO A 1 71 ? 3.531 -1.196 -7.042 1.00 85.38 71 PRO A CA 1
ATOM 582 C C . PRO A 1 71 ? 3.839 0.282 -6.766 1.00 85.38 71 PRO A C 1
ATOM 584 O O . PRO A 1 71 ? 3.104 1.163 -7.199 1.00 85.38 71 PRO A O 1
ATOM 587 N N . LEU A 1 72 ? 4.954 0.564 -6.086 1.00 85.75 72 LEU A N 1
ATOM 588 C CA . LEU A 1 72 ? 5.418 1.920 -5.768 1.00 85.75 72 LEU A CA 1
ATOM 589 C C . LEU A 1 72 ? 6.815 2.199 -6.339 1.00 85.75 72 LEU A C 1
ATOM 591 O O . LEU A 1 72 ? 7.690 1.324 -6.360 1.00 85.75 72 LEU A O 1
ATOM 595 N N . LYS A 1 73 ? 7.043 3.438 -6.785 1.00 85.31 73 LYS A N 1
ATOM 596 C CA . LYS A 1 73 ? 8.355 3.908 -7.267 1.00 85.31 73 LYS A CA 1
ATOM 597 C C . LYS A 1 73 ? 9.270 4.273 -6.103 1.00 85.31 73 LYS A C 1
ATOM 599 O O . LYS A 1 73 ? 10.437 3.875 -6.091 1.00 85.31 73 LYS A O 1
ATOM 604 N N . SER A 1 74 ? 8.729 4.956 -5.098 1.00 86.06 74 SER A N 1
ATOM 605 C CA . SER A 1 74 ? 9.405 5.276 -3.844 1.00 86.06 74 SER A CA 1
ATOM 606 C C . SER A 1 74 ? 8.608 4.776 -2.640 1.00 86.06 74 SER A C 1
ATOM 608 O O . SER A 1 74 ? 7.385 4.686 -2.672 1.00 86.06 74 SER A O 1
ATOM 610 N N . ARG A 1 75 ? 9.297 4.491 -1.528 1.00 83.75 75 ARG A N 1
ATOM 611 C CA . ARG A 1 75 ? 8.631 4.189 -0.247 1.00 83.75 75 ARG A CA 1
ATOM 612 C C . ARG A 1 75 ? 7.827 5.379 0.278 1.00 83.75 75 ARG A C 1
ATOM 614 O O . ARG A 1 75 ? 6.809 5.180 0.929 1.00 83.75 75 ARG A O 1
ATOM 621 N N . SER A 1 76 ? 8.262 6.601 -0.044 1.00 87.25 76 SER A N 1
ATOM 622 C CA . SER A 1 76 ? 7.583 7.848 0.333 1.00 87.25 76 SER A CA 1
ATOM 623 C C . SER A 1 76 ? 6.181 7.990 -0.253 1.00 87.25 76 SER A C 1
ATOM 625 O O . SER A 1 76 ? 5.406 8.787 0.262 1.00 87.25 76 SER A O 1
ATOM 627 N N . ASP A 1 77 ? 5.864 7.234 -1.305 1.00 88.75 77 ASP A N 1
ATOM 628 C CA . ASP A 1 77 ? 4.578 7.316 -2.001 1.00 88.75 77 ASP A CA 1
ATOM 629 C C . ASP A 1 77 ? 3.500 6.493 -1.271 1.00 88.75 77 ASP A C 1
ATOM 631 O O . ASP A 1 77 ? 2.307 6.716 -1.447 1.00 88.75 77 ASP A O 1
ATOM 635 N N . ALA A 1 78 ? 3.908 5.570 -0.389 1.00 89.69 78 ALA A N 1
ATOM 636 C CA . ALA A 1 78 ? 3.005 4.638 0.280 1.00 89.69 78 ALA A CA 1
ATOM 637 C C . ALA A 1 78 ? 1.873 5.303 1.089 1.00 89.69 78 ALA A C 1
ATOM 639 O O . ALA A 1 78 ? 0.749 4.813 1.012 1.00 89.69 78 ALA A O 1
ATOM 640 N N . PRO A 1 79 ? 2.096 6.391 1.856 1.00 90.56 79 PRO A N 1
ATOM 641 C CA . PRO A 1 79 ? 1.023 7.032 2.614 1.00 90.56 79 PRO A CA 1
ATOM 642 C C . PRO A 1 79 ? -0.092 7.593 1.724 1.00 90.56 79 PRO A C 1
ATOM 644 O O . PRO A 1 79 ? -1.262 7.454 2.072 1.00 90.56 79 PRO A O 1
ATOM 647 N N . ALA A 1 80 ? 0.256 8.199 0.584 1.00 91.12 80 ALA A N 1
ATOM 648 C CA . ALA A 1 80 ? -0.729 8.710 -0.369 1.00 91.12 80 ALA A CA 1
ATOM 649 C C . ALA A 1 80 ? -1.553 7.555 -0.951 1.00 91.12 80 ALA A C 1
ATOM 651 O O . ALA A 1 80 ? -2.779 7.564 -0.869 1.00 91.12 80 ALA A O 1
ATOM 652 N N . GLU A 1 81 ? -0.870 6.493 -1.375 1.00 91.50 81 GLU A N 1
ATOM 653 C CA . GLU A 1 81 ? -1.519 5.335 -1.987 1.00 91.50 81 GLU A CA 1
ATOM 654 C C . GLU A 1 81 ? -2.423 4.571 -1.020 1.00 91.50 81 GLU A C 1
ATOM 656 O O . GLU A 1 81 ? -3.454 4.036 -1.420 1.00 91.50 81 GLU A O 1
ATOM 661 N N . VAL A 1 82 ? -2.093 4.555 0.275 1.00 91.75 82 VAL A N 1
ATOM 662 C CA . VAL A 1 82 ? -2.985 4.004 1.302 1.00 91.75 82 VAL A CA 1
ATOM 663 C C . VAL A 1 82 ? -4.264 4.835 1.436 1.00 91.75 82 VAL A C 1
ATOM 665 O O . VAL A 1 82 ? -5.341 4.252 1.560 1.00 91.75 82 VAL A O 1
ATOM 668 N N . LEU A 1 83 ? -4.182 6.168 1.419 1.00 92.19 83 LEU A N 1
ATOM 669 C CA . LEU A 1 83 ? -5.370 7.031 1.513 1.00 92.19 83 LEU A CA 1
ATOM 670 C C . LEU A 1 83 ? -6.273 6.880 0.284 1.00 92.19 83 LEU A C 1
ATOM 672 O O . LEU A 1 83 ? -7.497 6.776 0.427 1.00 92.19 83 LEU A O 1
ATOM 676 N N . ASP A 1 84 ? -5.677 6.797 -0.901 1.00 91.69 84 ASP A N 1
ATOM 677 C CA . ASP A 1 84 ? -6.407 6.575 -2.148 1.00 91.69 84 ASP A CA 1
ATOM 678 C C . ASP A 1 84 ? -7.042 5.183 -2.175 1.00 91.69 84 ASP A C 1
ATOM 680 O O . ASP A 1 84 ? -8.219 5.049 -2.512 1.00 91.69 84 ASP A O 1
ATOM 684 N N . ALA A 1 85 ? -6.324 4.152 -1.722 1.00 89.31 85 ALA A N 1
ATOM 685 C CA . ALA A 1 85 ? -6.866 2.803 -1.595 1.00 89.31 85 ALA A CA 1
ATOM 686 C C . ALA A 1 85 ? -8.043 2.741 -0.613 1.00 89.31 85 ALA A C 1
ATOM 688 O O . ALA A 1 85 ? -9.057 2.113 -0.912 1.00 89.31 85 ALA A O 1
ATOM 689 N N . ILE A 1 86 ? -7.944 3.409 0.541 1.00 91.38 86 ILE A N 1
ATOM 690 C CA . ILE A 1 86 ? -9.047 3.513 1.506 1.00 91.38 86 ILE A CA 1
ATOM 691 C C . ILE A 1 86 ? -10.259 4.171 0.847 1.00 91.38 86 ILE A C 1
ATOM 693 O O . ILE A 1 86 ? -11.352 3.617 0.905 1.00 91.38 86 ILE A O 1
ATOM 697 N N . THR A 1 87 ? -10.062 5.309 0.183 1.00 90.56 87 THR A N 1
ATOM 698 C CA . THR A 1 87 ? -11.141 6.043 -0.495 1.00 90.56 87 THR A CA 1
ATOM 699 C C . THR A 1 87 ? -11.792 5.185 -1.578 1.00 90.56 87 THR A C 1
ATOM 701 O O . THR A 1 87 ? -13.018 5.102 -1.665 1.00 90.56 87 THR A O 1
ATOM 704 N N . HIS A 1 88 ? -10.979 4.490 -2.371 1.00 88.31 88 HIS A N 1
ATOM 705 C CA . HIS A 1 88 ? -11.448 3.579 -3.403 1.00 88.31 88 HIS A CA 1
ATOM 706 C C . HIS A 1 88 ? -12.279 2.432 -2.815 1.00 88.31 88 HIS A C 1
ATOM 708 O O . HIS A 1 88 ? -13.380 2.170 -3.296 1.00 88.31 88 HIS A O 1
ATOM 714 N N . LEU A 1 89 ? -11.803 1.791 -1.744 1.00 86.62 89 LEU A N 1
ATOM 715 C CA . LEU A 1 89 ? -12.527 0.726 -1.045 1.00 86.62 89 LEU A CA 1
ATOM 716 C C . LEU A 1 89 ? -13.852 1.221 -0.461 1.00 86.62 89 LEU A C 1
ATOM 718 O O . LEU A 1 89 ? -14.872 0.549 -0.617 1.00 86.62 89 LEU A O 1
ATOM 722 N N . SER A 1 90 ? -13.861 2.410 0.141 1.00 87.69 90 SER A N 1
ATOM 723 C CA . SER A 1 90 ? -15.074 3.031 0.675 1.00 87.69 90 SER A CA 1
ATOM 724 C C . SER A 1 90 ? -16.129 3.251 -0.406 1.00 87.69 90 SER A C 1
ATOM 726 O O . SER A 1 90 ? -17.303 2.979 -0.170 1.00 87.69 90 SER A O 1
ATOM 728 N N . VAL A 1 91 ? -15.725 3.705 -1.596 1.00 89.31 91 VAL A N 1
ATOM 729 C CA . VAL A 1 91 ? -16.645 3.944 -2.719 1.00 89.31 91 VAL A CA 1
ATOM 730 C C . VAL A 1 91 ? -17.106 2.637 -3.366 1.00 89.31 91 VAL A C 1
ATOM 732 O O . VAL A 1 91 ? -18.294 2.473 -3.619 1.00 89.31 91 VAL A O 1
ATOM 735 N N . GLN A 1 92 ? -16.190 1.704 -3.636 1.00 85.81 92 GLN A N 1
ATOM 736 C CA . GLN A 1 92 ? -16.500 0.476 -4.380 1.00 85.81 92 GLN A CA 1
ATOM 737 C C . GLN A 1 92 ? -17.241 -0.566 -3.539 1.00 85.81 92 GLN A C 1
ATOM 739 O O . GLN A 1 92 ? -18.125 -1.251 -4.045 1.00 85.81 92 GLN A O 1
ATOM 744 N N . LEU A 1 93 ? -16.873 -0.707 -2.264 1.00 83.19 93 LEU A N 1
ATOM 745 C CA . LEU A 1 93 ? -17.424 -1.733 -1.374 1.00 83.19 93 LEU A CA 1
ATOM 746 C C . LEU A 1 93 ? -18.444 -1.169 -0.380 1.00 83.19 93 LEU A C 1
ATOM 748 O O . LEU A 1 93 ? -19.019 -1.932 0.395 1.00 83.19 93 LEU A O 1
ATOM 752 N N . GLY A 1 94 ? -18.642 0.154 -0.352 1.00 85.75 94 GLY A N 1
ATOM 753 C CA . GLY A 1 94 ? -19.498 0.816 0.636 1.00 85.75 94 GLY A CA 1
ATOM 754 C C . GLY A 1 94 ? -18.994 0.661 2.075 1.00 85.75 94 GLY A C 1
ATOM 755 O O . GLY A 1 94 ? -19.764 0.824 3.020 1.00 85.75 94 GLY A O 1
ATOM 756 N N . ALA A 1 95 ? -17.720 0.301 2.256 1.00 82.31 95 ALA A N 1
ATOM 757 C CA . ALA A 1 95 ? -17.147 -0.058 3.545 1.00 82.31 95 ALA A CA 1
ATOM 758 C C . ALA A 1 95 ? -15.797 0.630 3.755 1.00 82.31 95 ALA A C 1
ATOM 760 O O . ALA A 1 95 ? -14.874 0.476 2.959 1.00 82.31 95 ALA A O 1
ATOM 761 N N . SER A 1 96 ? -15.672 1.348 4.872 1.00 86.19 96 SER A N 1
ATOM 762 C CA . SER A 1 96 ? -14.420 1.976 5.302 1.00 86.19 96 SER A CA 1
ATOM 763 C C . SER A 1 96 ? -13.772 1.166 6.427 1.00 86.19 96 SER A C 1
ATOM 765 O O . SER A 1 96 ? -14.474 0.715 7.342 1.00 86.19 96 SER A O 1
ATOM 767 N N . PRO A 1 97 ? -12.439 0.990 6.422 1.00 88.62 97 PRO A N 1
ATOM 768 C CA . PRO A 1 97 ? -11.756 0.338 7.526 1.00 88.62 97 PRO A CA 1
ATOM 769 C C . PRO A 1 97 ? -11.874 1.192 8.791 1.00 88.62 97 PRO A C 1
ATOM 771 O O . PRO A 1 97 ? -11.649 2.395 8.766 1.00 88.62 97 PRO A O 1
ATOM 774 N N . LYS A 1 98 ? -12.187 0.562 9.926 1.00 90.25 98 LYS A N 1
ATOM 775 C CA . LYS A 1 98 ? -12.237 1.259 11.225 1.00 90.25 98 LYS A CA 1
ATOM 776 C C . LYS A 1 98 ? -10.846 1.586 11.763 1.00 90.25 98 LYS A C 1
ATOM 778 O O . LYS A 1 98 ? -10.658 2.566 12.475 1.00 90.25 98 LYS A O 1
ATOM 783 N N . VAL A 1 99 ? -9.886 0.713 11.468 1.00 89.75 99 VAL A N 1
ATOM 784 C CA . VAL A 1 99 ? -8.531 0.758 12.008 1.00 89.75 99 VAL A CA 1
ATOM 785 C C . VAL A 1 99 ? -7.541 0.392 10.913 1.00 89.75 99 VAL A C 1
ATOM 787 O O . VAL A 1 99 ? -7.665 -0.668 10.299 1.00 89.75 99 VAL A O 1
ATOM 790 N N . LEU A 1 100 ? -6.530 1.235 10.728 1.00 90.19 100 LEU A N 1
ATOM 791 C CA . LEU A 1 100 ? -5.347 0.933 9.940 1.00 90.19 100 LEU A CA 1
ATOM 792 C C . LEU A 1 100 ? -4.215 0.487 10.872 1.00 90.19 100 LEU A C 1
ATOM 794 O O . LEU A 1 100 ? -3.829 1.214 11.790 1.00 90.19 100 LEU A O 1
ATOM 798 N 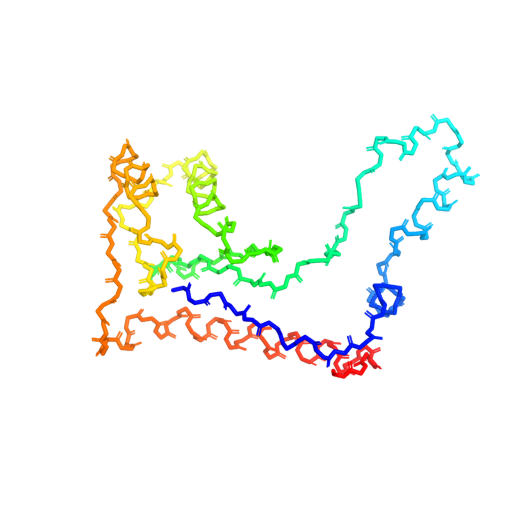N . ARG A 1 101 ? -3.666 -0.701 10.606 1.00 87.75 101 ARG A N 1
ATOM 799 C CA . ARG A 1 101 ? -2.446 -1.200 11.249 1.00 87.75 101 ARG A CA 1
ATOM 800 C C . ARG A 1 101 ? -1.294 -1.175 10.260 1.00 87.75 101 ARG A C 1
ATOM 802 O O . ARG A 1 101 ? -1.371 -1.803 9.205 1.00 87.75 101 ARG A O 1
ATOM 809 N N . THR A 1 102 ? -0.219 -0.492 10.620 1.00 84.94 102 THR A N 1
ATOM 810 C CA . THR A 1 102 ? 1.039 -0.497 9.866 1.00 84.94 102 THR A CA 1
ATOM 811 C C . THR A 1 102 ? 2.129 -1.109 10.731 1.00 84.94 102 THR A C 1
ATOM 813 O O . THR A 1 102 ? 1.957 -1.238 11.942 1.00 84.94 102 THR A O 1
ATOM 816 N N . ASP A 1 103 ? 3.259 -1.489 10.133 1.00 76.38 103 ASP A N 1
ATOM 817 C CA . ASP A 1 103 ? 4.453 -1.616 10.968 1.00 76.38 103 ASP A CA 1
ATOM 818 C C . ASP A 1 103 ? 5.022 -0.221 11.167 1.00 76.38 103 ASP A C 1
ATOM 820 O O . ASP A 1 103 ? 4.578 0.740 10.534 1.00 76.38 103 ASP A O 1
ATOM 824 N N . ASN A 1 104 ? 5.930 -0.094 12.123 1.00 62.97 104 ASN A N 1
ATOM 825 C CA . ASN A 1 104 ? 6.455 1.187 12.572 1.00 62.97 104 ASN A CA 1
ATOM 826 C C . ASN A 1 104 ? 7.448 1.797 11.557 1.00 62.97 104 ASN A C 1
ATOM 828 O O . ASN A 1 104 ? 8.560 2.192 11.908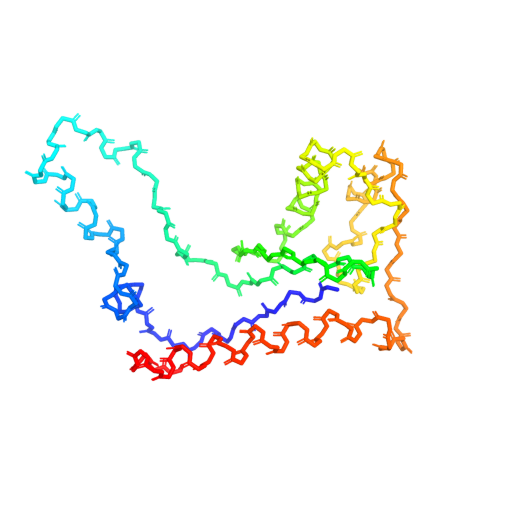 1.00 62.97 104 ASN A O 1
ATOM 832 N N . THR A 1 105 ? 7.080 1.804 10.274 1.00 67.25 105 THR A N 1
ATOM 833 C CA . THR A 1 105 ? 7.816 2.454 9.193 1.00 67.25 105 THR A CA 1
ATOM 834 C C . THR A 1 105 ? 7.652 3.964 9.317 1.00 67.25 105 THR A C 1
ATOM 836 O O . THR A 1 105 ? 6.551 4.477 9.538 1.00 67.25 105 THR A O 1
ATOM 839 N N . ARG A 1 106 ? 8.761 4.694 9.167 1.00 71.50 106 ARG A N 1
ATOM 840 C CA . ARG A 1 106 ? 8.809 6.156 9.341 1.00 71.50 106 ARG A CA 1
ATOM 841 C C . ARG A 1 106 ? 7.836 6.884 8.416 1.00 71.50 106 ARG A C 1
ATOM 843 O O . ARG A 1 106 ? 7.289 7.917 8.796 1.00 71.50 106 ARG A O 1
ATOM 850 N N . GLU A 1 107 ? 7.587 6.327 7.241 1.00 76.62 107 GLU A N 1
ATOM 851 C CA . GLU A 1 107 ? 6.716 6.856 6.196 1.00 76.62 107 GLU A CA 1
ATOM 852 C C . GLU A 1 107 ? 5.278 7.075 6.702 1.00 76.62 107 GLU A C 1
ATOM 854 O O . GLU A 1 107 ? 4.664 8.101 6.401 1.00 76.62 107 GLU A O 1
ATOM 859 N N . PHE A 1 108 ? 4.770 6.180 7.557 1.00 75.81 108 PHE A N 1
ATOM 860 C CA . PHE A 1 108 ? 3.407 6.247 8.105 1.00 75.81 108 PHE A CA 1
ATOM 861 C C . PHE A 1 108 ? 3.306 7.020 9.425 1.00 75.81 108 PHE A C 1
ATOM 863 O O . PHE A 1 108 ? 2.213 7.223 9.942 1.00 75.81 108 PHE A O 1
ATOM 870 N N . THR A 1 109 ? 4.431 7.482 9.974 1.00 73.25 109 THR A N 1
ATOM 871 C CA . THR A 1 109 ? 4.452 8.266 11.224 1.00 73.25 109 THR A CA 1
ATOM 872 C C . THR A 1 109 ? 4.384 9.778 10.993 1.00 73.25 109 THR A C 1
ATOM 874 O O . THR A 1 109 ? 4.420 10.555 11.945 1.00 73.25 109 THR A O 1
ATOM 877 N N . SER A 1 110 ? 4.272 10.216 9.735 1.00 79.19 110 SER A N 1
ATOM 878 C CA . SER A 1 110 ? 4.138 11.634 9.397 1.00 79.19 110 SER A CA 1
ATOM 879 C C . SER A 1 110 ? 2.822 12.225 9.925 1.00 79.19 110 SER A C 1
ATOM 881 O O . SER A 1 110 ? 1.752 11.624 9.814 1.00 79.19 110 SER A O 1
ATOM 883 N N . GLY A 1 111 ? 2.890 13.441 10.481 1.00 82.75 111 GLY A N 1
ATOM 884 C CA . GLY A 1 111 ? 1.721 14.123 11.052 1.00 82.75 111 GLY A CA 1
ATOM 885 C C . GLY A 1 111 ? 0.619 14.428 10.029 1.00 82.75 111 GLY A C 1
ATOM 886 O O . GLY A 1 111 ? -0.560 14.468 10.374 1.00 82.75 111 GLY A O 1
ATOM 887 N N . SER A 1 112 ? 0.977 14.607 8.755 1.00 88.00 112 SER A N 1
ATOM 888 C CA . SER A 1 112 ? 0.013 14.804 7.668 1.00 88.00 112 SER A CA 1
ATOM 889 C C . SER A 1 112 ? -0.825 13.550 7.414 1.00 88.00 112 SER A C 1
ATOM 891 O O . SER A 1 112 ? -2.044 13.650 7.280 1.00 88.00 112 SER A O 1
ATOM 893 N N . PHE A 1 113 ? -0.197 12.372 7.405 1.00 88.62 113 PHE A N 1
ATOM 894 C CA . PHE A 1 113 ? -0.881 11.101 7.187 1.00 88.62 113 PHE A CA 1
ATOM 895 C C . PHE A 1 113 ? -1.825 10.756 8.342 1.00 88.62 113 PHE A C 1
ATOM 897 O O . PHE A 1 113 ? -2.993 10.436 8.118 1.00 88.62 113 PHE A O 1
ATOM 904 N N . THR A 1 114 ? -1.368 10.908 9.587 1.00 87.75 114 THR A N 1
ATOM 905 C CA . THR A 1 114 ? -2.218 10.667 10.763 1.00 87.75 114 THR A CA 1
ATOM 906 C C . THR A 1 114 ? -3.394 11.644 10.824 1.00 87.75 114 THR A C 1
ATOM 908 O O . THR A 1 114 ? -4.518 11.238 11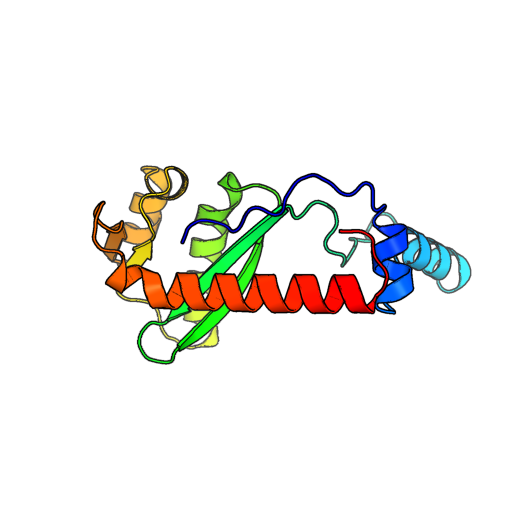.129 1.00 87.75 114 THR A O 1
ATOM 911 N N . THR A 1 115 ? -3.181 12.911 10.448 1.00 91.19 115 THR A N 1
ATOM 912 C CA . THR A 1 115 ? -4.257 13.910 10.339 1.00 91.19 115 THR A CA 1
ATOM 913 C C . THR A 1 115 ? -5.280 13.514 9.273 1.00 91.19 115 THR A C 1
ATOM 915 O O . THR A 1 115 ? -6.482 13.653 9.500 1.00 91.19 115 THR A O 1
ATOM 918 N N . ALA A 1 116 ? -4.834 13.002 8.123 1.00 92.06 116 ALA A N 1
ATOM 919 C CA . ALA A 1 116 ? -5.726 12.545 7.059 1.00 92.06 116 ALA A CA 1
ATOM 920 C C . ALA A 1 116 ? -6.591 11.355 7.505 1.00 92.06 116 ALA A C 1
ATOM 922 O O . ALA A 1 116 ? -7.810 11.396 7.345 1.00 92.06 116 ALA A O 1
ATOM 923 N N . LEU A 1 117 ? -5.997 10.347 8.151 1.00 91.62 117 LEU A N 1
ATOM 924 C CA . LEU A 1 117 ? -6.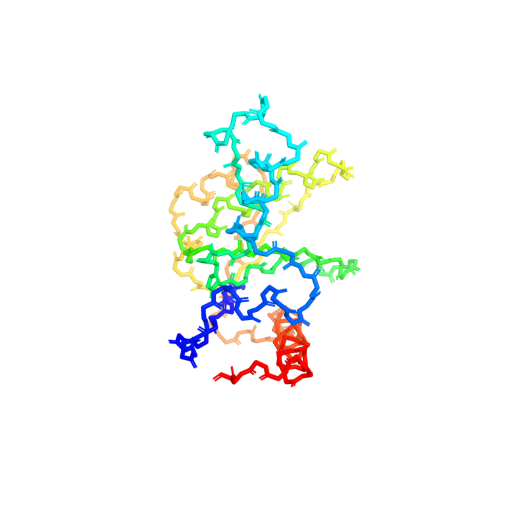744 9.215 8.716 1.00 91.62 117 LEU A CA 1
ATOM 925 C C . LEU A 1 117 ? -7.754 9.661 9.779 1.00 91.62 117 LEU A C 1
ATOM 927 O O . LEU A 1 117 ? -8.896 9.207 9.773 1.00 91.62 117 LEU A O 1
ATOM 931 N N . THR A 1 118 ? -7.364 10.603 10.640 1.00 90.75 118 THR A N 1
ATOM 932 C CA . THR A 1 118 ? -8.252 11.160 11.671 1.00 90.75 118 THR A CA 1
ATOM 933 C C . THR A 1 118 ? -9.461 11.858 11.046 1.00 90.75 118 THR A C 1
ATOM 935 O O . THR A 1 118 ? -10.582 11.663 11.509 1.00 90.75 118 THR A O 1
ATOM 938 N N . LYS A 1 119 ? -9.273 12.612 9.952 1.00 92.50 119 LYS A N 1
ATOM 939 C CA . LYS A 1 119 ? -10.381 13.238 9.204 1.00 92.50 119 LYS A CA 1
ATOM 940 C C . LYS A 1 119 ? -11.332 12.213 8.585 1.00 92.50 119 LYS A C 1
ATOM 942 O O . LYS A 1 119 ? -12.524 12.482 8.490 1.00 92.50 119 LYS A O 1
ATOM 947 N N . LEU A 1 120 ? -10.817 11.050 8.192 1.00 90.06 120 LEU A N 1
ATOM 948 C CA . LEU A 1 120 ? -11.614 9.926 7.694 1.00 90.06 120 LEU A CA 1
ATOM 949 C C . LEU A 1 120 ? -12.273 9.109 8.824 1.00 90.06 120 LEU A C 1
ATOM 951 O O . LEU A 1 120 ? -13.020 8.176 8.542 1.00 90.06 120 LEU A O 1
ATOM 955 N N . GLY A 1 121 ? -12.004 9.434 10.095 1.00 91.75 121 GLY A N 1
ATOM 956 C CA . GLY A 1 121 ? -12.507 8.689 11.252 1.00 91.75 121 GLY A CA 1
ATOM 957 C C . GLY A 1 121 ? -11.831 7.329 11.457 1.00 91.75 121 GLY A C 1
ATOM 958 O O . GLY A 1 121 ? -12.404 6.450 12.099 1.00 91.75 121 GLY A O 1
ATOM 959 N N . ILE A 1 122 ? -10.630 7.136 10.904 1.00 92.75 122 ILE A N 1
ATOM 960 C CA . ILE A 1 122 ? -9.901 5.864 10.924 1.00 92.75 122 ILE A CA 1
ATOM 961 C C . ILE A 1 122 ? -8.862 5.891 12.042 1.00 92.75 122 ILE A C 1
ATOM 963 O O . ILE A 1 122 ? -7.986 6.757 12.075 1.00 92.75 122 ILE A O 1
ATOM 967 N N . GLY A 1 123 ? -8.920 4.908 12.941 1.00 90.94 123 GLY A N 1
ATOM 968 C CA . GLY A 1 123 ? -7.910 4.740 13.983 1.00 90.94 123 GLY A CA 1
ATOM 969 C C . GLY A 1 123 ? -6.574 4.278 13.398 1.00 90.94 123 GLY A C 1
ATOM 970 O O . GLY A 1 123 ? -6.535 3.330 12.616 1.00 90.94 123 GLY A O 1
ATOM 971 N N . PHE A 1 124 ? -5.471 4.907 13.797 1.00 89.75 124 PHE A N 1
ATOM 972 C CA . PHE A 1 124 ? -4.126 4.532 13.362 1.00 89.75 124 PHE A CA 1
ATOM 973 C C . PHE A 1 124 ? -3.367 3.817 14.484 1.00 89.75 124 PHE A C 1
ATOM 975 O O . PHE A 1 124 ? -3.165 4.385 15.556 1.00 89.75 124 PHE A O 1
ATOM 982 N N . TYR A 1 125 ? -2.949 2.574 14.235 1.00 86.50 125 TYR A N 1
ATOM 983 C CA . TYR A 1 125 ? -2.256 1.724 15.206 1.00 86.50 125 TYR A CA 1
ATOM 984 C C . TYR A 1 125 ? -0.948 1.195 14.601 1.00 86.50 125 TYR A C 1
ATOM 986 O O . TYR A 1 125 ? -0.950 0.133 13.967 1.00 86.50 125 TYR A O 1
ATOM 994 N N . PRO A 1 126 ? 0.175 1.914 14.762 1.00 80.69 126 PRO A N 1
ATOM 995 C CA . PRO A 1 126 ? 1.478 1.390 14.378 1.00 80.69 126 PRO A CA 1
ATOM 996 C C . PRO A 1 126 ? 1.846 0.217 15.295 1.00 80.69 126 PRO A C 1
ATOM 998 O O . PRO A 1 126 ? 1.672 0.289 16.513 1.00 80.69 126 PRO A O 1
ATOM 1001 N N . SER A 1 127 ? 2.344 -0.880 14.720 1.00 72.00 127 SER A N 1
ATOM 1002 C CA . SER A 1 127 ? 2.734 -2.061 15.492 1.00 72.00 127 SER A CA 1
ATOM 1003 C C . SER A 1 127 ? 3.831 -1.706 16.493 1.00 72.00 127 SER A C 1
ATOM 1005 O O . SER A 1 127 ? 4.839 -1.094 16.120 1.00 72.00 127 SER A O 1
ATOM 1007 N N . LEU A 1 128 ? 3.688 -2.162 17.735 1.00 64.75 128 LEU A N 1
ATOM 1008 C CA . LEU A 1 128 ? 4.756 -2.053 18.718 1.00 64.75 128 LEU A CA 1
ATOM 1009 C C . LEU A 1 128 ? 5.992 -2.834 18.238 1.00 64.75 128 LEU A C 1
ATOM 1011 O O . LEU A 1 128 ? 5.850 -3.925 17.666 1.00 64.75 128 LEU A O 1
ATOM 1015 N N . PRO A 1 129 ? 7.212 -2.327 18.495 1.00 56.12 129 PRO A N 1
ATOM 1016 C CA . PRO A 1 129 ? 8.398 -3.169 18.440 1.00 56.12 129 PRO A CA 1
ATOM 1017 C C . PRO A 1 129 ? 8.118 -4.414 19.296 1.00 56.12 129 PRO A C 1
ATOM 1019 O O . PRO A 1 129 ? 7.606 -4.278 20.404 1.00 56.12 129 PRO A O 1
ATOM 1022 N N . TYR A 1 130 ? 8.413 -5.611 18.785 1.00 48.06 130 TYR A N 1
ATOM 1023 C CA . TYR A 1 130 ? 8.219 -6.897 19.480 1.00 48.06 130 TYR A CA 1
ATOM 1024 C C . TYR A 1 130 ? 6.802 -7.513 19.496 1.00 48.06 130 TYR A C 1
ATOM 1026 O O . TYR A 1 130 ? 6.569 -8.431 20.277 1.00 48.06 130 TYR A O 1
ATOM 1034 N N . SER A 1 131 ? 5.891 -7.148 18.577 1.00 56.72 131 SER A N 1
ATOM 1035 C CA . SER A 1 131 ? 4.651 -7.929 18.306 1.00 56.72 131 SER A CA 1
ATOM 1036 C C . SER A 1 131 ? 4.599 -8.563 16.895 1.00 56.72 131 SER A C 1
ATOM 1038 O O . SER A 1 131 ? 3.732 -8.212 16.089 1.00 56.72 131 SER A O 1
ATOM 1040 N N . PRO A 1 132 ? 5.493 -9.518 16.550 1.00 57.41 132 PRO A N 1
ATOM 1041 C CA . PRO A 1 132 ? 5.555 -10.111 15.207 1.00 57.41 132 PRO A CA 1
ATOM 1042 C C . PRO A 1 132 ? 4.284 -10.870 14.808 1.00 57.41 132 PRO A C 1
ATOM 1044 O O . PRO A 1 132 ? 3.974 -10.986 13.621 1.00 57.41 132 PRO A O 1
ATOM 1047 N N . GLN A 1 133 ? 3.525 -11.397 15.779 1.00 63.19 133 GLN A N 1
ATOM 1048 C CA . GLN A 1 133 ? 2.334 -12.197 15.481 1.00 63.19 133 GLN A CA 1
ATOM 1049 C C . GLN A 1 133 ? 1.255 -11.383 14.752 1.00 63.19 133 GLN A C 1
ATOM 1051 O O . GLN A 1 133 ? 0.551 -11.940 13.905 1.00 63.19 133 GLN A O 1
ATOM 1056 N N . GLU A 1 134 ? 1.151 -10.078 15.026 1.00 62.66 134 GLU A N 1
ATOM 1057 C CA . GLU A 1 134 ? 0.155 -9.204 14.394 1.00 62.66 134 GLU A CA 1
ATOM 1058 C C . GLU A 1 134 ? 0.480 -8.925 12.919 1.00 62.66 134 GLU A C 1
ATOM 1060 O O . GLU A 1 134 ? -0.418 -8.894 12.077 1.00 62.66 134 GLU A O 1
ATOM 1065 N N . ASN A 1 135 ? 1.767 -8.800 12.580 1.00 71.06 135 ASN A N 1
ATOM 1066 C CA . ASN A 1 135 ? 2.220 -8.552 11.209 1.00 71.06 135 ASN A CA 1
ATOM 1067 C C . ASN A 1 135 ? 2.424 -9.846 10.402 1.00 71.06 135 ASN A C 1
ATOM 1069 O O . ASN A 1 135 ? 2.498 -9.814 9.173 1.00 71.06 135 ASN A O 1
ATOM 1073 N N . GLY A 1 136 ? 2.443 -11.010 11.061 1.00 75.31 136 GLY A N 1
ATOM 1074 C CA . GLY A 1 136 ? 2.752 -12.294 10.429 1.00 75.31 136 GLY A CA 1
ATOM 1075 C C . GLY A 1 136 ? 1.841 -12.664 9.249 1.00 75.31 136 GLY A C 1
ATOM 1076 O O . GLY A 1 136 ? 2.267 -13.369 8.333 1.00 75.31 136 GLY A O 1
ATOM 1077 N N . LYS A 1 137 ? 0.587 -12.185 9.208 1.00 79.62 137 LYS A N 1
ATOM 1078 C CA . LYS A 1 137 ? -0.301 -12.379 8.041 1.00 79.62 137 LYS A CA 1
ATOM 1079 C C . LYS A 1 137 ? 0.133 -11.554 6.824 1.00 79.62 137 LYS A C 1
ATOM 1081 O O . LYS A 1 137 ? 0.048 -12.063 5.704 1.00 79.62 137 LYS A O 1
ATOM 1086 N N . ALA A 1 138 ? 0.573 -10.314 7.028 1.00 77.50 138 ALA A N 1
ATOM 1087 C CA . ALA A 1 138 ? 1.095 -9.464 5.961 1.00 77.50 138 ALA A CA 1
ATOM 1088 C C . ALA A 1 138 ? 2.476 -9.961 5.503 1.00 77.50 138 ALA A C 1
ATOM 1090 O O . ALA A 1 138 ? 2.718 -10.091 4.308 1.00 77.50 138 ALA A O 1
ATOM 1091 N N . GLU A 1 139 ? 3.339 -10.369 6.435 1.00 80.81 139 GLU A N 1
ATOM 1092 C CA . GLU A 1 139 ? 4.658 -10.937 6.124 1.00 80.81 139 GLU A CA 1
ATOM 1093 C C . GLU A 1 139 ? 4.568 -12.228 5.309 1.00 80.81 139 GLU A C 1
ATOM 1095 O O . GLU A 1 139 ? 5.317 -12.409 4.349 1.00 80.81 139 GLU A O 1
ATOM 1100 N N . ARG A 1 140 ? 3.623 -13.118 5.641 1.00 85.81 140 ARG A N 1
ATOM 1101 C CA . ARG A 1 140 ? 3.369 -14.327 4.843 1.00 85.81 140 ARG A CA 1
ATOM 1102 C C . ARG A 1 140 ? 2.945 -13.991 3.418 1.00 85.81 140 ARG A C 1
ATOM 1104 O O . ARG A 1 140 ? 3.471 -14.600 2.496 1.00 85.81 140 ARG A O 1
ATOM 1111 N N . LEU A 1 141 ? 2.042 -13.023 3.243 1.00 83.94 141 LEU A N 1
ATOM 1112 C CA . LEU A 1 141 ? 1.627 -12.569 1.913 1.00 83.94 141 LEU A CA 1
ATOM 1113 C C . LEU A 1 141 ? 2.823 -12.022 1.127 1.00 83.94 141 LEU A C 1
ATOM 1115 O O . LEU A 1 141 ? 3.044 -12.418 -0.012 1.00 83.94 141 LEU A O 1
ATOM 1119 N N . ASN A 1 142 ? 3.620 -11.166 1.763 1.00 84.06 142 ASN A N 1
ATOM 1120 C CA . ASN A 1 142 ? 4.816 -10.587 1.169 1.00 84.06 142 ASN A CA 1
ATOM 1121 C C . ASN A 1 142 ? 5.819 -11.667 0.737 1.00 84.06 142 ASN A C 1
ATOM 1123 O O . ASN A 1 142 ? 6.352 -11.613 -0.370 1.00 84.06 142 ASN A O 1
ATOM 1127 N N . ARG A 1 143 ? 6.033 -12.690 1.571 1.00 85.25 143 ARG A N 1
ATOM 1128 C CA . ARG A 1 143 ? 6.886 -13.829 1.218 1.00 85.25 143 ARG A CA 1
ATOM 1129 C C . ARG A 1 143 ? 6.340 -14.592 0.013 1.00 85.25 143 ARG A C 1
ATOM 1131 O O . ARG A 1 143 ? 7.092 -14.810 -0.927 1.00 85.25 143 ARG A O 1
ATOM 1138 N N . THR A 1 144 ? 5.047 -14.923 0.008 1.00 86.38 144 THR A N 1
ATOM 1139 C CA . THR A 1 144 ? 4.405 -15.614 -1.119 1.00 86.38 144 THR A CA 1
ATOM 1140 C C . THR A 1 144 ? 4.519 -14.813 -2.416 1.00 86.38 144 THR A C 1
ATOM 1142 O O . THR A 1 144 ? 4.839 -15.388 -3.451 1.00 86.38 144 THR A O 1
ATOM 1145 N N . LEU A 1 145 ? 4.321 -13.492 -2.374 1.00 83.94 145 LEU A N 1
ATOM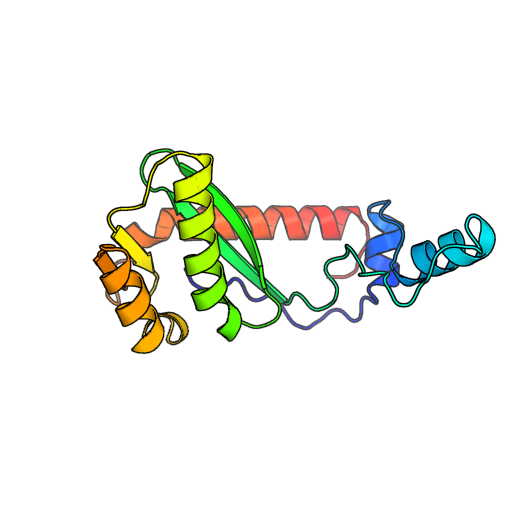 1146 C CA . LEU A 1 145 ? 4.497 -12.629 -3.548 1.00 83.94 145 LEU A CA 1
ATOM 1147 C C . LEU A 1 145 ? 5.944 -12.638 -4.049 1.00 83.94 145 LEU A C 1
ATOM 1149 O O . LEU A 1 145 ? 6.162 -12.785 -5.248 1.00 83.94 145 LEU A O 1
ATOM 1153 N N . GLY A 1 146 ? 6.922 -12.557 -3.145 1.00 82.81 146 GLY A N 1
ATOM 1154 C CA . GLY A 1 146 ? 8.336 -12.662 -3.508 1.00 82.81 146 GLY A CA 1
ATOM 1155 C C . GLY A 1 146 ? 8.721 -14.036 -4.069 1.00 82.81 146 GLY A C 1
ATOM 1156 O O . GLY A 1 146 ? 9.532 -14.119 -4.984 1.00 82.81 146 GLY A O 1
ATOM 1157 N N . ASP A 1 147 ? 8.143 -15.125 -3.555 1.00 83.06 147 ASP A N 1
ATOM 1158 C CA . ASP A 1 147 ? 8.371 -16.476 -4.085 1.00 83.06 147 ASP A CA 1
ATOM 1159 C C . ASP A 1 147 ? 7.799 -16.626 -5.500 1.00 83.06 147 ASP A C 1
ATOM 1161 O O . ASP A 1 147 ? 8.469 -17.162 -6.383 1.00 83.06 147 ASP A O 1
ATOM 1165 N N . MET A 1 148 ? 6.583 -16.118 -5.735 1.00 81.44 148 MET A N 1
ATOM 1166 C CA . MET A 1 148 ? 5.964 -16.119 -7.063 1.00 81.44 148 MET A CA 1
ATOM 1167 C C . MET A 1 148 ? 6.767 -15.281 -8.055 1.00 81.44 148 MET A C 1
ATOM 1169 O O . MET A 1 148 ? 6.995 -15.725 -9.177 1.00 81.44 148 MET A O 1
ATOM 1173 N N . GLU A 1 149 ? 7.225 -14.101 -7.641 1.00 79.44 149 GLU A N 1
ATOM 1174 C CA . GLU A 1 149 ? 8.086 -13.237 -8.449 1.00 79.44 149 GLU A CA 1
ATOM 1175 C C . GLU A 1 149 ? 9.373 -13.967 -8.843 1.00 79.44 149 GLU A C 1
ATOM 1177 O O . GLU A 1 149 ? 9.617 -14.145 -10.034 1.00 79.44 149 GLU A O 1
ATOM 1182 N N . ARG A 1 150 ? 10.112 -14.542 -7.885 1.00 77.12 150 ARG A N 1
ATOM 1183 C CA . ARG A 1 150 ? 11.305 -15.359 -8.174 1.00 77.12 150 ARG A CA 1
ATOM 1184 C C . ARG A 1 150 ? 11.022 -16.525 -9.117 1.00 77.12 150 ARG A C 1
ATOM 1186 O O . ARG A 1 150 ? 11.814 -16.783 -10.024 1.00 77.12 150 ARG A O 1
ATOM 1193 N N . ALA A 1 151 ? 9.916 -17.239 -8.916 1.00 77.62 151 ALA A N 1
ATOM 1194 C CA . ALA A 1 151 ? 9.546 -18.373 -9.758 1.00 77.62 151 ALA A CA 1
ATOM 1195 C C . ALA A 1 151 ? 9.240 -17.934 -11.200 1.00 77.62 151 ALA A C 1
ATOM 1197 O O . ALA A 1 151 ? 9.716 -18.561 -12.149 1.00 77.62 151 ALA A O 1
ATOM 1198 N N . MET A 1 152 ? 8.493 -16.840 -11.373 1.00 75.44 152 MET A N 1
ATOM 1199 C CA . MET A 1 152 ? 8.192 -16.262 -12.685 1.00 75.44 152 MET A CA 1
ATOM 1200 C C . MET A 1 152 ? 9.458 -15.738 -13.369 1.00 75.44 152 MET A C 1
ATOM 1202 O O . MET A 1 152 ? 9.694 -16.059 -14.536 1.00 75.44 152 MET A O 1
ATOM 1206 N N . THR A 1 153 ? 10.313 -15.024 -12.635 1.00 66.88 153 THR A N 1
ATOM 1207 C CA . THR A 1 153 ? 11.611 -14.522 -13.109 1.00 66.88 153 THR A CA 1
ATOM 1208 C C . THR A 1 153 ? 12.502 -15.679 -13.572 1.00 66.88 153 THR A C 1
ATOM 1210 O O . THR A 1 153 ? 12.952 -15.691 -14.719 1.00 66.88 153 THR A O 1
ATOM 1213 N N . THR A 1 154 ? 12.633 -16.735 -12.763 1.00 72.06 154 THR A N 1
ATOM 1214 C CA . THR A 1 154 ? 13.412 -17.939 -13.110 1.00 72.06 154 THR A CA 1
ATOM 1215 C C . THR A 1 154 ? 12.869 -18.624 -14.363 1.00 72.06 154 THR A C 1
ATOM 1217 O O . THR A 1 154 ? 13.628 -18.931 -15.282 1.00 72.06 154 THR A O 1
ATOM 1220 N N . LYS A 1 155 ? 11.545 -18.823 -14.448 1.00 69.62 155 LYS A N 1
ATOM 1221 C CA . LYS A 1 155 ? 10.897 -19.449 -15.612 1.00 69.62 155 LYS A CA 1
ATOM 1222 C C . LYS A 1 155 ? 11.080 -18.631 -16.890 1.00 69.62 155 LYS A C 1
ATOM 1224 O O . LYS A 1 155 ? 11.230 -19.201 -17.965 1.00 69.62 155 LYS A O 1
ATOM 1229 N N . SER A 1 156 ? 11.071 -17.307 -16.778 1.00 66.12 156 SER A N 1
ATOM 1230 C CA . SER A 1 156 ? 11.269 -16.405 -17.913 1.00 66.12 156 SER A CA 1
ATOM 1231 C C . SER A 1 156 ? 12.726 -16.380 -18.413 1.00 66.12 156 SER A C 1
ATOM 1233 O O . SER A 1 156 ? 12.996 -15.852 -19.487 1.00 66.12 156 SER A O 1
ATOM 1235 N N . GLY A 1 157 ? 13.674 -16.973 -17.673 1.00 62.84 157 GLY A N 1
ATOM 1236 C CA . GLY A 1 157 ? 15.107 -16.968 -17.988 1.00 62.84 157 GLY A CA 1
ATOM 1237 C C . GLY A 1 157 ? 15.788 -15.626 -17.708 1.00 62.84 157 GLY A C 1
ATOM 1238 O O . GLY A 1 157 ? 16.920 -15.401 -18.148 1.00 62.84 157 GLY A O 1
ATOM 1239 N N . VAL A 1 158 ? 15.071 -14.704 -17.059 1.00 57.19 158 VAL A N 1
ATOM 1240 C CA . VAL A 1 158 ? 15.519 -13.374 -16.630 1.00 57.19 158 VAL A CA 1
ATOM 1241 C C . VAL A 1 158 ? 16.541 -13.588 -15.508 1.00 57.19 158 VAL A C 1
ATOM 1243 O O . VAL A 1 158 ? 16.190 -14.233 -14.521 1.00 57.19 158 VAL A O 1
ATOM 1246 N N . PRO A 1 159 ? 17.818 -13.178 -15.677 1.00 51.72 159 PRO A N 1
ATOM 1247 C CA . PRO A 1 159 ? 18.808 -13.309 -14.615 1.00 51.72 159 PRO A CA 1
ATOM 1248 C C . PRO A 1 159 ? 18.307 -12.643 -13.321 1.00 51.72 159 PRO A C 1
ATOM 1250 O O . PRO A 1 159 ? 17.660 -11.603 -13.408 1.00 51.72 159 PRO A O 1
ATOM 1253 N N . PRO A 1 160 ? 18.556 -13.245 -12.147 1.00 49.72 160 PRO A N 1
ATOM 1254 C CA . PRO A 1 160 ? 18.141 -12.680 -10.865 1.00 49.72 160 PRO A CA 1
ATOM 1255 C C . PRO A 1 160 ? 18.778 -11.310 -10.638 1.00 49.72 160 PRO A C 1
ATOM 1257 O O . PRO A 1 160 ? 19.997 -11.196 -10.907 1.00 49.72 160 PRO A O 1
#